Protein AF-A0A0G2A8Q2-F1 (afdb_monomer_lite)

Radius of gyration: 14.11 Å; chains: 1; bounding box: 33×20×41 Å

Structure (mmCIF, N/CA/C/O backbone):
data_AF-A0A0G2A8Q2-F1
#
_entry.id   AF-A0A0G2A8Q2-F1
#
loop_
_atom_site.group_PDB
_atom_site.id
_atom_site.type_symbol
_atom_site.label_atom_id
_atom_site.label_alt_id
_atom_site.label_comp_id
_atom_site.label_asym_id
_atom_site.label_entity_id
_atom_site.label_seq_id
_atom_site.pdbx_PDB_ins_code
_atom_site.Cartn_x
_atom_site.Cartn_y
_atom_site.Cartn_z
_atom_site.occupancy
_atom_site.B_iso_or_equiv
_atom_site.auth_seq_id
_atom_site.auth_comp_id
_atom_site.auth_asym_id
_atom_site.auth_atom_id
_atom_site.pdbx_PDB_model_num
ATOM 1 N N . MET A 1 1 ? 9.636 -14.691 5.296 1.00 52.25 1 MET A N 1
ATOM 2 C CA . MET A 1 1 ? 9.051 -13.329 5.294 1.00 52.25 1 MET A CA 1
ATOM 3 C C . MET A 1 1 ? 8.599 -13.032 6.716 1.00 52.25 1 MET A C 1
ATOM 5 O O . MET A 1 1 ? 7.650 -13.666 7.167 1.00 52.25 1 MET A O 1
ATOM 9 N N . LYS A 1 2 ? 9.324 -12.182 7.454 1.00 43.84 2 LYS A N 1
ATOM 10 C CA . LYS A 1 2 ? 9.001 -11.867 8.855 1.00 43.84 2 LYS A CA 1
ATOM 11 C C . LYS A 1 2 ? 7.629 -11.180 8.878 1.00 43.84 2 LYS A C 1
ATOM 13 O O . LYS A 1 2 ? 7.393 -10.278 8.075 1.00 43.84 2 LYS A O 1
ATOM 18 N N . LYS A 1 3 ? 6.681 -11.676 9.681 1.00 57.06 3 LYS A N 1
ATOM 19 C CA . LYS A 1 3 ? 5.390 -10.995 9.861 1.00 57.06 3 LYS A CA 1
ATOM 20 C C . LYS A 1 3 ? 5.706 -9.629 10.467 1.00 57.06 3 LYS A C 1
ATOM 22 O O . LYS A 1 3 ? 6.372 -9.567 11.491 1.00 57.06 3 LYS A O 1
ATOM 27 N N . LEU A 1 4 ? 5.285 -8.557 9.803 1.00 65.19 4 LEU A N 1
ATOM 28 C CA . LEU A 1 4 ? 5.242 -7.255 10.449 1.00 65.19 4 LEU A CA 1
ATOM 29 C C . LEU A 1 4 ? 4.147 -7.353 11.516 1.00 65.19 4 LEU A C 1
ATOM 31 O O . LEU A 1 4 ? 3.011 -7.705 11.181 1.00 65.19 4 LEU A O 1
ATOM 35 N N . ASP A 1 5 ? 4.491 -7.117 12.777 1.00 65.38 5 ASP A N 1
ATOM 36 C CA . ASP A 1 5 ? 3.542 -7.176 13.889 1.00 65.38 5 ASP A CA 1
ATOM 37 C C . ASP A 1 5 ? 2.641 -5.933 13.869 1.00 65.38 5 ASP A C 1
ATOM 39 O O . ASP A 1 5 ? 2.795 -4.985 14.630 1.00 65.38 5 ASP A O 1
ATOM 43 N N . LEU A 1 6 ? 1.655 -5.953 12.967 1.00 68.12 6 LEU A N 1
ATOM 44 C CA . LEU A 1 6 ? 0.661 -4.889 12.767 1.00 68.12 6 LEU A CA 1
ATOM 45 C C . LEU A 1 6 ? -0.333 -4.753 13.935 1.00 68.12 6 LEU A C 1
ATOM 47 O O . LEU A 1 6 ? -1.241 -3.925 13.903 1.00 68.12 6 LEU A O 1
ATOM 51 N N . THR A 1 7 ? -0.205 -5.586 14.966 1.00 67.38 7 THR A N 1
ATOM 52 C CA . THR A 1 7 ? -1.080 -5.589 16.141 1.00 67.38 7 THR A CA 1
ATOM 53 C C . THR A 1 7 ? -0.790 -4.432 17.090 1.00 67.38 7 THR A C 1
ATOM 55 O O . THR A 1 7 ? -1.736 -3.937 17.699 1.00 67.38 7 THR A O 1
ATOM 58 N N . LYS A 1 8 ? 0.473 -3.987 17.175 1.00 69.88 8 LYS A N 1
ATOM 59 C CA . LYS A 1 8 ? 0.941 -2.944 18.107 1.00 69.88 8 LYS A CA 1
ATOM 60 C C . LYS A 1 8 ? 0.902 -1.524 17.537 1.00 69.88 8 LYS A C 1
ATOM 62 O O . LYS A 1 8 ? 1.027 -0.572 18.297 1.00 69.88 8 LYS A O 1
ATOM 67 N N . HIS A 1 9 ? 0.747 -1.377 16.224 1.00 72.00 9 HIS A N 1
ATOM 68 C CA . HIS A 1 9 ? 0.735 -0.067 15.576 1.00 72.00 9 HIS A CA 1
ATOM 69 C C . HIS A 1 9 ? -0.581 0.675 15.819 1.00 72.00 9 HIS A C 1
ATOM 71 O O . HIS A 1 9 ? -1.665 0.082 15.751 1.00 72.00 9 HIS A O 1
ATOM 77 N N . THR A 1 10 ? -0.479 1.981 16.073 1.00 81.31 10 THR A N 1
ATOM 78 C CA . THR A 1 10 ? -1.642 2.872 16.119 1.00 81.31 10 THR A CA 1
ATOM 79 C C . THR A 1 10 ? -2.245 3.038 14.719 1.00 81.31 10 THR A C 1
ATOM 81 O O . THR A 1 10 ? -1.636 2.675 13.708 1.00 81.31 10 THR A O 1
ATOM 84 N N . GLN A 1 11 ? -3.464 3.577 14.627 1.00 82.62 11 GLN A N 1
ATOM 85 C CA . GLN A 1 11 ? -4.086 3.849 13.324 1.00 82.62 11 GLN A CA 1
ATOM 86 C C . GLN A 1 11 ? -3.246 4.830 12.487 1.00 82.62 11 GLN A C 1
ATOM 88 O O . GLN A 1 11 ? -3.103 4.638 11.280 1.00 82.62 11 GLN A O 1
ATOM 93 N N . GLU A 1 12 ? -2.635 5.831 13.124 1.00 86.25 12 GLU A N 1
ATOM 94 C CA . GLU A 1 12 ? -1.743 6.784 12.459 1.00 86.25 12 GLU A CA 1
ATOM 95 C C . GLU A 1 12 ? -0.486 6.113 11.906 1.00 86.25 12 GLU A C 1
ATOM 97 O O . GLU A 1 12 ? -0.108 6.360 10.760 1.00 86.25 12 GLU A O 1
ATOM 102 N N . ASP A 1 13 ? 0.131 5.219 12.680 1.00 85.88 13 ASP A N 1
ATOM 103 C CA . ASP A 1 13 ? 1.318 4.481 12.240 1.00 85.88 13 ASP A CA 1
ATOM 104 C C . ASP A 1 13 ? 1.007 3.580 11.045 1.00 85.88 13 ASP A C 1
ATOM 106 O O . ASP A 1 13 ? 1.787 3.505 10.096 1.00 85.88 13 ASP A O 1
ATOM 110 N N . LEU A 1 14 ? -0.160 2.927 11.051 1.00 86.19 14 LEU A N 1
ATOM 111 C CA . LEU A 1 14 ? -0.618 2.114 9.925 1.00 86.19 14 LEU A CA 1
ATOM 112 C C . LEU A 1 14 ? -0.841 2.965 8.668 1.00 86.19 14 LEU A C 1
ATOM 114 O O . LEU A 1 14 ? -0.461 2.542 7.576 1.00 86.19 14 LEU A O 1
ATOM 118 N N . ASN A 1 15 ? -1.396 4.171 8.808 1.00 88.69 15 ASN A N 1
ATOM 119 C CA . ASN A 1 15 ? -1.571 5.100 7.690 1.00 88.69 15 ASN A CA 1
ATOM 120 C C . ASN A 1 15 ? -0.223 5.586 7.133 1.00 88.69 15 ASN A C 1
ATOM 122 O O . ASN A 1 15 ? -0.023 5.566 5.915 1.00 88.69 15 ASN A O 1
ATOM 126 N N . LYS A 1 16 ? 0.728 5.946 8.006 1.00 90.69 16 LYS A N 1
ATOM 127 C CA . LYS A 1 16 ? 2.100 6.318 7.613 1.00 90.69 16 LYS A CA 1
ATOM 128 C C . LYS A 1 16 ? 2.796 5.171 6.883 1.00 90.69 16 LYS A C 1
ATOM 130 O O . LYS A 1 16 ? 3.385 5.381 5.823 1.00 90.69 16 LYS A O 1
ATOM 135 N N . LEU A 1 17 ? 2.659 3.948 7.392 1.00 89.00 17 LEU A N 1
ATOM 136 C CA . LEU A 1 17 ? 3.239 2.755 6.784 1.00 89.00 17 LEU A CA 1
ATOM 137 C C . LEU A 1 17 ? 2.649 2.472 5.396 1.00 89.00 17 LEU A C 1
ATOM 139 O O . LEU A 1 17 ? 3.385 2.164 4.460 1.00 89.00 17 LEU A O 1
ATOM 143 N N . VAL A 1 18 ? 1.331 2.619 5.227 1.00 91.38 18 VAL A N 1
ATOM 144 C CA . VAL A 1 18 ? 0.681 2.488 3.913 1.00 91.38 18 VAL A CA 1
ATOM 145 C C . VAL A 1 18 ? 1.196 3.545 2.935 1.00 91.38 18 VAL A C 1
ATOM 147 O O . VAL A 1 18 ? 1.478 3.205 1.784 1.00 91.38 18 VAL A O 1
ATOM 150 N N . ALA A 1 19 ? 1.338 4.800 3.368 1.00 93.56 19 ALA A N 1
ATOM 151 C CA . ALA A 1 19 ? 1.839 5.882 2.523 1.00 93.56 19 ALA A CA 1
ATOM 152 C C . ALA A 1 19 ? 3.276 5.613 2.047 1.00 93.56 19 ALA A C 1
ATOM 154 O O . ALA A 1 19 ? 3.535 5.626 0.844 1.00 93.56 19 ALA A O 1
ATOM 155 N N . GLN A 1 20 ? 4.175 5.258 2.968 1.00 92.75 20 GLN A N 1
ATOM 156 C CA . GLN A 1 20 ? 5.564 4.909 2.652 1.00 92.75 20 GLN A CA 1
ATOM 157 C C . GLN A 1 20 ? 5.646 3.739 1.666 1.00 92.75 20 GLN A C 1
ATOM 159 O O . GLN A 1 20 ? 6.321 3.822 0.643 1.00 92.75 20 GLN A O 1
ATOM 164 N N . LYS A 1 21 ? 4.889 2.663 1.913 1.00 91.50 21 LYS A N 1
ATOM 165 C CA . LYS A 1 21 ? 4.896 1.467 1.058 1.00 91.50 21 LYS A CA 1
ATOM 166 C C . LYS A 1 21 ? 4.318 1.717 -0.334 1.00 91.50 21 LYS A C 1
ATOM 168 O O . LYS A 1 21 ? 4.750 1.092 -1.305 1.00 91.50 21 LYS A O 1
ATOM 173 N N . ARG A 1 22 ? 3.340 2.620 -0.457 1.00 93.94 22 ARG A N 1
ATOM 174 C CA . ARG A 1 22 ? 2.813 3.066 -1.757 1.00 93.94 22 ARG A CA 1
ATOM 175 C C . ARG A 1 22 ? 3.856 3.855 -2.538 1.00 93.94 22 ARG A C 1
ATOM 177 O O . ARG A 1 22 ? 3.974 3.628 -3.741 1.00 93.94 22 ARG A O 1
ATOM 184 N N . GLU A 1 23 ? 4.623 4.708 -1.867 1.00 94.00 23 GLU A N 1
ATOM 185 C CA . GLU A 1 23 ? 5.698 5.465 -2.506 1.00 94.00 23 GLU A CA 1
ATOM 186 C C . GLU A 1 23 ? 6.859 4.553 -2.925 1.00 94.00 23 GLU A C 1
ATOM 188 O O . GLU A 1 23 ? 7.309 4.625 -4.065 1.00 94.00 23 GLU A O 1
ATOM 193 N N . GLU A 1 24 ? 7.248 3.583 -2.087 1.00 91.25 24 GLU A N 1
ATOM 194 C CA . GLU A 1 24 ? 8.200 2.523 -2.464 1.00 91.25 24 GLU A CA 1
ATOM 195 C C . GLU A 1 24 ? 7.730 1.767 -3.718 1.00 91.25 24 GLU A C 1
ATOM 197 O O . GLU A 1 24 ? 8.509 1.516 -4.641 1.00 91.25 24 GLU A O 1
ATOM 202 N N . LEU A 1 25 ? 6.437 1.426 -3.792 1.00 91.00 25 LEU A N 1
ATOM 203 C CA . LEU A 1 25 ? 5.864 0.758 -4.959 1.00 91.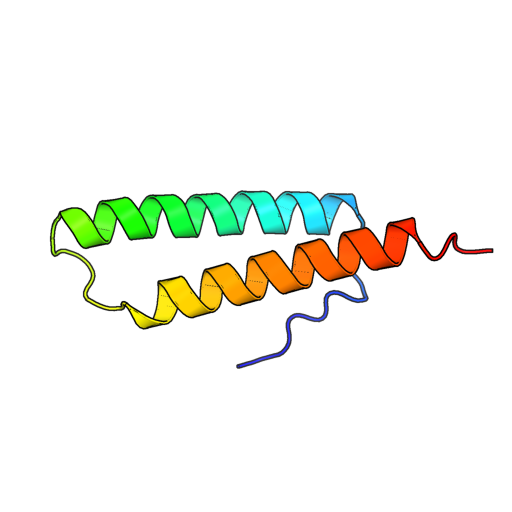00 25 LEU A CA 1
ATOM 204 C C . LEU A 1 25 ? 5.870 1.668 -6.196 1.00 91.00 25 LEU A C 1
ATOM 206 O O . LEU A 1 25 ? 6.111 1.180 -7.301 1.00 91.00 25 LEU A O 1
ATOM 210 N N . ARG A 1 26 ? 5.610 2.970 -6.036 1.00 91.00 26 ARG A N 1
ATOM 211 C CA . ARG A 1 26 ? 5.679 3.965 -7.115 1.00 91.00 26 ARG A CA 1
ATOM 212 C C . ARG A 1 26 ? 7.105 4.082 -7.645 1.00 91.00 26 ARG A C 1
ATOM 214 O O . ARG A 1 26 ? 7.311 3.887 -8.842 1.00 91.00 26 ARG A O 1
ATOM 221 N N . ALA A 1 27 ? 8.076 4.318 -6.767 1.00 89.69 27 ALA A N 1
ATOM 222 C CA . ALA A 1 27 ? 9.491 4.390 -7.112 1.00 89.69 27 ALA A CA 1
ATOM 223 C C . ALA A 1 27 ? 9.960 3.112 -7.819 1.00 89.69 27 ALA A C 1
ATOM 225 O O . ALA A 1 27 ? 10.643 3.182 -8.839 1.00 89.69 27 ALA A O 1
ATOM 226 N N . LEU A 1 28 ? 9.516 1.939 -7.352 1.00 87.31 28 LEU A N 1
ATOM 227 C CA . LEU A 1 28 ? 9.829 0.665 -7.994 1.00 87.31 28 LEU A CA 1
ATOM 228 C C . LEU A 1 28 ? 9.225 0.552 -9.401 1.00 87.31 28 LEU A C 1
ATOM 230 O O . LEU A 1 28 ? 9.897 0.054 -10.299 1.00 87.31 28 LEU A O 1
ATOM 234 N N . ARG A 1 29 ? 7.997 1.037 -9.634 1.00 86.62 29 ARG A N 1
ATOM 235 C CA . ARG A 1 29 ? 7.389 1.054 -10.981 1.00 86.62 29 ARG A CA 1
ATOM 236 C C . ARG A 1 29 ? 8.199 1.914 -11.953 1.00 86.62 29 ARG A C 1
ATOM 238 O O . ARG A 1 29 ? 8.442 1.470 -13.072 1.00 86.62 29 ARG A O 1
ATOM 245 N N . PHE A 1 30 ? 8.665 3.085 -11.517 1.00 86.50 30 PHE A N 1
ATOM 246 C CA . PHE A 1 30 ? 9.534 3.941 -12.333 1.00 86.50 30 PHE A CA 1
ATOM 247 C C . PHE A 1 30 ? 10.930 3.334 -12.537 1.00 86.50 30 PHE A C 1
ATOM 249 O O . PHE A 1 30 ? 11.454 3.352 -13.647 1.00 86.50 30 PHE A O 1
ATOM 256 N N . ALA A 1 31 ? 11.513 2.716 -11.506 1.00 85.12 31 ALA A N 1
ATOM 257 C CA . ALA A 1 31 ? 12.821 2.068 -11.601 1.00 85.12 31 ALA A CA 1
ATOM 258 C C . ALA A 1 31 ? 12.826 0.835 -12.527 1.00 85.12 31 ALA A C 1
ATOM 260 O O . ALA A 1 31 ? 13.841 0.551 -13.166 1.00 85.12 31 ALA A O 1
ATOM 261 N N . VAL A 1 32 ? 11.706 0.105 -12.611 1.00 81.12 32 VAL A N 1
ATOM 262 C CA . VAL A 1 32 ? 11.531 -1.021 -13.547 1.00 81.12 32 VAL A CA 1
ATOM 263 C C . VAL A 1 32 ? 11.424 -0.529 -14.992 1.00 81.12 32 VAL A C 1
ATOM 265 O O . VAL A 1 32 ? 12.021 -1.142 -15.872 1.00 81.12 32 VAL A O 1
A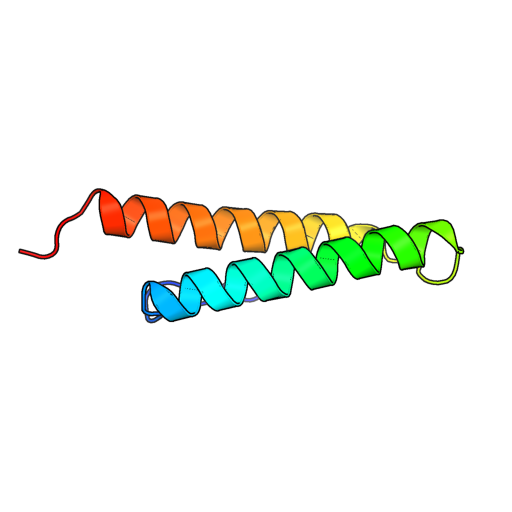TOM 268 N N . ALA A 1 33 ? 10.727 0.587 -15.242 1.00 75.94 33 ALA A N 1
ATOM 269 C CA . ALA A 1 33 ? 10.589 1.154 -16.587 1.00 75.94 33 ALA A CA 1
ATOM 270 C C . ALA A 1 33 ? 11.945 1.539 -17.212 1.00 75.94 33 ALA A C 1
ATOM 272 O O . ALA A 1 33 ? 12.133 1.383 -18.412 1.00 75.94 33 ALA A O 1
ATOM 273 N N . GLY A 1 34 ? 12.913 1.967 -16.393 1.00 76.75 34 GLY A N 1
ATOM 274 C CA . GLY A 1 34 ? 14.281 2.272 -16.829 1.00 76.75 34 GLY A CA 1
ATOM 275 C C . GLY A 1 34 ? 15.244 1.078 -16.859 1.00 76.75 34 GLY A C 1
ATOM 276 O O . GLY A 1 34 ? 16.451 1.294 -16.877 1.00 76.75 34 GLY A O 1
ATOM 277 N N . SER A 1 35 ? 14.762 -0.172 -16.768 1.00 68.62 35 SER A N 1
ATOM 278 C CA . SER A 1 35 ? 15.582 -1.403 -16.715 1.00 68.62 35 SER A CA 1
ATOM 279 C C . SER A 1 35 ? 16.621 -1.461 -15.572 1.00 68.62 35 SER A C 1
ATOM 281 O O . SER A 1 35 ? 17.459 -2.365 -15.531 1.00 68.62 35 SER A O 1
ATOM 283 N N . LYS A 1 36 ? 16.567 -0.538 -14.603 1.00 68.38 36 LYS A N 1
ATOM 284 C CA . LYS A 1 36 ? 17.570 -0.418 -13.533 1.00 68.38 36 LYS A CA 1
ATOM 285 C C . LYS A 1 36 ? 17.388 -1.464 -12.434 1.00 68.38 36 LYS A C 1
ATOM 287 O O . LYS A 1 36 ? 18.349 -1.828 -11.766 1.00 68.38 36 LYS A O 1
ATOM 292 N N . ASN A 1 37 ? 16.163 -1.952 -12.226 1.00 65.50 37 ASN A N 1
ATOM 293 C CA . ASN A 1 37 ? 15.858 -2.893 -11.152 1.00 65.50 37 ASN A CA 1
ATOM 294 C C . ASN A 1 37 ? 15.095 -4.121 -11.675 1.00 65.50 37 ASN A C 1
ATOM 296 O O . ASN A 1 37 ? 13.925 -4.033 -12.039 1.00 65.50 37 ASN A O 1
ATOM 300 N N . ARG A 1 38 ? 15.754 -5.288 -11.683 1.00 68.69 38 ARG A N 1
ATOM 301 C CA . ARG A 1 38 ? 15.187 -6.576 -12.136 1.00 68.69 38 ARG A CA 1
ATOM 302 C C . ARG A 1 38 ? 14.396 -7.317 -11.053 1.00 68.69 38 ARG A C 1
ATOM 304 O O . ARG A 1 38 ? 13.894 -8.415 -11.295 1.00 68.69 38 ARG A O 1
ATOM 311 N N . ASN A 1 39 ? 14.280 -6.759 -9.847 1.00 79.31 39 ASN A N 1
ATOM 312 C CA . ASN A 1 39 ? 13.643 -7.448 -8.729 1.00 79.31 39 ASN A CA 1
ATOM 313 C C . ASN A 1 39 ? 12.108 -7.324 -8.752 1.00 79.31 39 ASN A C 1
ATOM 315 O O . ASN A 1 39 ? 11.487 -6.632 -7.945 1.00 79.31 39 ASN A O 1
ATOM 319 N N . VAL A 1 40 ? 11.481 -8.061 -9.672 1.00 78.62 40 VAL A N 1
ATOM 320 C CA . VAL A 1 40 ? 10.020 -8.088 -9.873 1.00 78.62 40 VAL A CA 1
ATOM 321 C C . VAL A 1 40 ? 9.268 -8.628 -8.644 1.00 78.62 40 VAL A C 1
ATOM 323 O O . VAL A 1 40 ? 8.109 -8.283 -8.402 1.00 78.62 40 VAL A O 1
ATOM 326 N N . LYS A 1 41 ? 9.932 -9.455 -7.820 1.00 85.06 41 LYS A N 1
ATOM 327 C CA . LYS A 1 41 ? 9.343 -10.056 -6.611 1.00 85.06 41 LYS A CA 1
ATOM 328 C C . LYS A 1 41 ? 9.016 -9.004 -5.547 1.00 85.06 41 LYS A C 1
ATOM 330 O O . LYS A 1 41 ? 8.010 -9.154 -4.850 1.00 85.06 41 LYS A O 1
ATOM 335 N N . LEU A 1 42 ? 9.798 -7.925 -5.458 1.00 86.25 42 LEU A N 1
ATOM 336 C CA . LEU A 1 42 ? 9.563 -6.841 -4.497 1.00 86.25 42 LEU A CA 1
ATOM 337 C C . LEU A 1 42 ? 8.208 -6.157 -4.707 1.00 86.25 42 LEU A C 1
ATOM 339 O O . LEU A 1 42 ? 7.517 -5.876 -3.733 1.00 86.25 42 LEU A O 1
ATOM 343 N N . ALA A 1 43 ? 7.758 -5.982 -5.953 1.00 87.12 43 ALA A N 1
ATOM 344 C CA . ALA A 1 43 ? 6.447 -5.389 -6.227 1.00 87.12 43 ALA A CA 1
ATOM 345 C C . ALA A 1 43 ? 5.303 -6.204 -5.596 1.00 87.12 43 ALA A C 1
ATOM 347 O O . ALA A 1 43 ? 4.367 -5.649 -5.019 1.00 87.12 43 ALA A O 1
ATOM 348 N N . ARG A 1 44 ? 5.387 -7.540 -5.674 1.00 89.75 44 ARG A N 1
ATOM 349 C CA . ARG A 1 44 ? 4.404 -8.446 -5.059 1.00 89.75 44 ARG A CA 1
ATOM 350 C C . ARG A 1 44 ? 4.451 -8.375 -3.533 1.00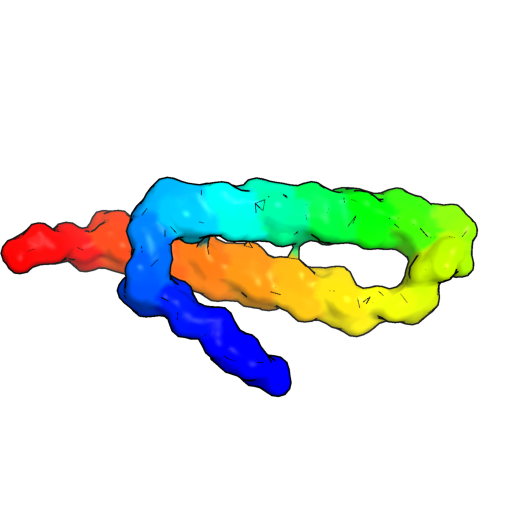 89.75 44 ARG A C 1
ATOM 352 O O . ARG A 1 44 ? 3.402 -8.418 -2.893 1.00 89.75 44 ARG A O 1
ATOM 359 N N . VAL A 1 45 ? 5.649 -8.265 -2.963 1.00 90.12 45 VAL A N 1
ATOM 360 C CA . VAL A 1 45 ? 5.863 -8.110 -1.518 1.00 90.12 45 VAL A CA 1
ATOM 361 C C . VAL A 1 45 ? 5.225 -6.818 -1.007 1.00 90.12 45 VAL A C 1
ATOM 363 O O . VAL A 1 45 ? 4.384 -6.885 -0.113 1.00 90.12 45 VAL A O 1
ATOM 366 N N . LEU A 1 46 ? 5.526 -5.682 -1.638 1.00 90.19 46 LEU A N 1
ATOM 367 C CA . LEU A 1 46 ? 4.993 -4.372 -1.254 1.00 90.19 46 LEU A CA 1
ATOM 368 C C . LEU A 1 46 ? 3.464 -4.334 -1.316 1.00 90.19 46 LEU A C 1
ATOM 370 O O . LEU A 1 46 ? 2.814 -3.904 -0.366 1.00 90.19 46 LEU A O 1
ATOM 374 N N . ARG A 1 47 ? 2.858 -4.874 -2.384 1.00 91.25 47 ARG A N 1
ATOM 375 C CA . ARG A 1 47 ? 1.390 -4.985 -2.484 1.00 91.25 47 ARG A CA 1
ATOM 376 C C . ARG A 1 47 ? 0.791 -5.804 -1.340 1.00 91.25 47 ARG A C 1
ATOM 378 O O . ARG A 1 47 ? -0.248 -5.432 -0.802 1.00 91.25 47 ARG A O 1
ATOM 385 N N . LYS A 1 48 ? 1.444 -6.905 -0.953 1.00 91.56 48 LYS A N 1
ATOM 386 C CA . LYS A 1 48 ? 0.993 -7.762 0.152 1.00 91.56 48 LYS A CA 1
ATOM 387 C C . LYS A 1 48 ? 1.097 -7.050 1.503 1.00 91.56 48 LYS A C 1
ATOM 389 O O . LYS A 1 48 ? 0.221 -7.229 2.344 1.00 91.56 48 LYS A O 1
ATOM 394 N N . GLU A 1 49 ? 2.145 -6.262 1.715 1.00 89.31 49 GLU A N 1
ATOM 395 C CA . GLU A 1 49 ? 2.327 -5.457 2.929 1.00 89.31 49 GLU A CA 1
ATOM 396 C C . GLU A 1 49 ? 1.268 -4.354 3.035 1.00 89.31 49 GLU A C 1
ATOM 398 O O . GLU A 1 49 ? 0.610 -4.254 4.070 1.00 89.31 49 GLU A O 1
ATOM 403 N N . ILE A 1 50 ? 1.017 -3.622 1.943 1.00 91.25 50 ILE A N 1
ATOM 404 C CA . ILE A 1 50 ? -0.049 -2.610 1.865 1.00 91.25 50 ILE A CA 1
ATOM 405 C C . ILE A 1 50 ? -1.410 -3.237 2.184 1.00 91.25 50 ILE A C 1
ATOM 407 O O . ILE A 1 50 ? -2.147 -2.716 3.018 1.00 91.25 50 ILE A O 1
ATOM 411 N N . ALA A 1 51 ? -1.733 -4.374 1.557 1.00 92.12 51 ALA A N 1
ATOM 412 C CA . ALA A 1 51 ? -3.002 -5.060 1.781 1.00 92.12 51 ALA A CA 1
ATOM 413 C C . ALA A 1 51 ? -3.186 -5.443 3.256 1.00 92.12 51 ALA A C 1
ATOM 415 O O . ALA A 1 51 ? -4.228 -5.160 3.835 1.00 92.12 51 ALA A O 1
ATOM 416 N N . ARG A 1 52 ? -2.155 -6.013 3.895 1.00 90.56 52 ARG A N 1
ATOM 417 C CA . ARG A 1 52 ? -2.201 -6.387 5.319 1.00 90.56 52 ARG A CA 1
ATOM 418 C C . ARG A 1 52 ? -2.417 -5.184 6.238 1.00 90.56 52 ARG A C 1
ATOM 420 O O . ARG A 1 52 ? -3.208 -5.286 7.174 1.00 90.56 52 ARG A O 1
ATOM 427 N N . ALA A 1 53 ? -1.745 -4.063 5.975 1.00 88.31 53 ALA A N 1
ATOM 428 C CA . ALA A 1 53 ? -1.911 -2.839 6.756 1.00 88.31 53 ALA A CA 1
ATOM 429 C C . ALA A 1 53 ? -3.333 -2.263 6.621 1.00 88.31 53 ALA A C 1
ATOM 431 O O . ALA A 1 53 ? -3.962 -1.938 7.626 1.00 88.31 53 ALA A O 1
ATOM 432 N N . LEU A 1 54 ? -3.888 -2.240 5.402 1.00 89.81 54 LEU A N 1
ATOM 433 C CA . LEU A 1 54 ? -5.273 -1.820 5.153 1.00 89.81 54 LEU A CA 1
ATOM 434 C C . LEU A 1 54 ? -6.297 -2.759 5.804 1.00 89.81 54 LEU A C 1
ATOM 436 O O . LEU A 1 54 ? -7.271 -2.293 6.391 1.00 89.81 54 LEU A O 1
ATOM 440 N N . THR A 1 55 ? -6.0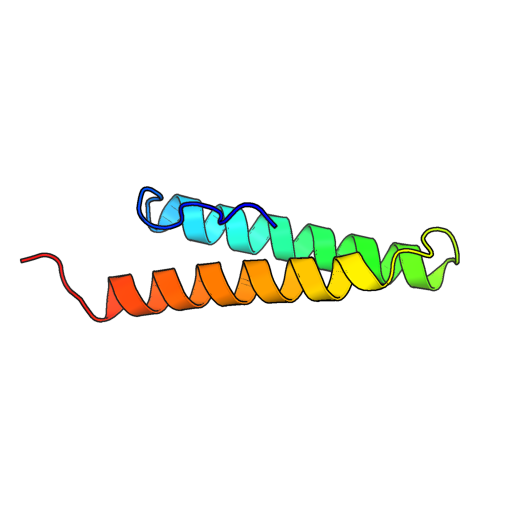74 -4.076 5.760 1.00 91.38 55 THR A N 1
ATOM 441 C CA . THR A 1 55 ? -6.933 -5.037 6.468 1.00 91.38 55 THR A CA 1
ATOM 442 C C . THR A 1 55 ? -6.922 -4.767 7.967 1.00 91.38 55 THR A C 1
ATOM 444 O O . THR A 1 55 ? -7.979 -4.775 8.591 1.00 91.38 55 THR A O 1
ATOM 447 N N . ARG A 1 56 ? -5.756 -4.471 8.555 1.00 88.44 56 ARG A N 1
ATOM 448 C CA . ARG A 1 56 ? -5.664 -4.136 9.980 1.00 88.44 56 ARG A CA 1
ATOM 449 C C . ARG A 1 56 ? -6.416 -2.849 10.321 1.00 88.44 56 ARG A C 1
ATOM 451 O O . ARG A 1 56 ? -7.132 -2.840 11.317 1.00 88.44 56 ARG A O 1
ATOM 458 N N . LEU A 1 57 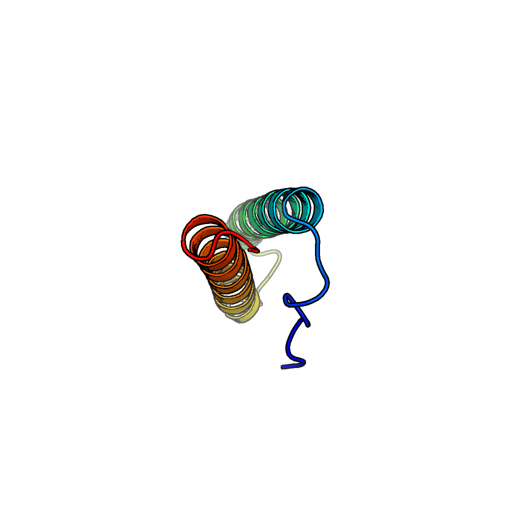? -6.300 -1.810 9.492 1.00 87.44 57 LEU A N 1
ATOM 459 C CA . LEU A 1 57 ? -7.081 -0.576 9.635 1.00 87.44 57 LEU A CA 1
ATOM 460 C C . LEU A 1 57 ? -8.588 -0.857 9.587 1.00 87.44 57 LEU A C 1
ATOM 462 O O . LEU A 1 57 ? -9.319 -0.417 10.469 1.00 87.44 57 LEU A O 1
ATOM 466 N N . SER A 1 58 ? -9.044 -1.659 8.620 1.00 88.69 58 SER A N 1
ATOM 467 C CA . SER A 1 58 ? -10.455 -2.046 8.531 1.00 88.69 58 SER A CA 1
ATOM 468 C C . SER A 1 58 ? -10.917 -2.876 9.730 1.00 88.69 58 SER A C 1
ATOM 470 O O . SER A 1 58 ? -12.069 -2.737 1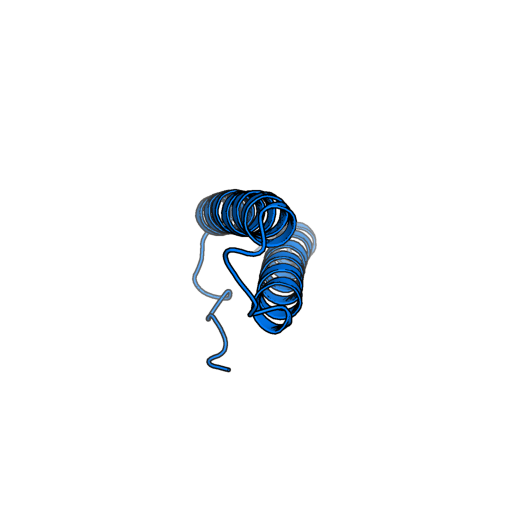0.129 1.00 88.69 58 SER A O 1
ATOM 472 N N . LEU A 1 59 ? -10.067 -3.747 10.283 1.00 86.56 59 LEU A N 1
ATOM 473 C CA . LEU A 1 59 ? -10.392 -4.517 11.485 1.00 86.56 59 LEU A CA 1
ATOM 474 C C . LEU A 1 59 ? -10.535 -3.594 12.697 1.00 86.56 59 LEU A C 1
ATOM 476 O O . LEU A 1 59 ? -11.536 -3.685 13.394 1.00 86.56 59 LEU A O 1
ATOM 480 N N . ASN A 1 60 ? -9.597 -2.662 12.890 1.00 82.00 60 ASN A N 1
ATOM 481 C CA . ASN A 1 60 ? -9.664 -1.667 13.964 1.00 82.00 60 ASN A CA 1
ATOM 482 C C . ASN A 1 60 ? -10.925 -0.795 13.880 1.00 82.00 60 ASN A C 1
ATOM 484 O O . ASN A 1 60 ? -11.472 -0.435 14.912 1.00 82.00 60 ASN A O 1
ATOM 488 N N . ALA A 1 61 ? -11.376 -0.454 12.671 1.00 82.00 61 ALA A N 1
ATOM 489 C CA . ALA A 1 61 ? -12.601 0.319 12.474 1.00 82.00 61 ALA A CA 1
ATOM 490 C C . ALA A 1 61 ? -13.875 -0.490 12.786 1.00 82.00 61 ALA A C 1
ATOM 492 O O . ALA A 1 61 ? -14.862 0.079 13.237 1.00 82.00 61 ALA A O 1
ATOM 493 N N . ARG A 1 62 ? -13.868 -1.810 12.545 1.00 80.00 62 ARG A N 1
ATOM 494 C CA . ARG A 1 62 ? -15.025 -2.689 12.803 1.00 80.00 62 ARG A CA 1
ATOM 495 C C . ARG A 1 62 ? -15.127 -3.166 14.244 1.00 80.00 62 ARG A C 1
ATOM 497 O O . ARG A 1 62 ? -16.229 -3.452 14.691 1.00 80.00 62 ARG A O 1
ATOM 504 N N . THR A 1 63 ? -14.006 -3.300 14.946 1.00 73.31 63 THR A N 1
ATOM 505 C CA . THR A 1 63 ? -13.986 -3.639 16.371 1.00 73.31 63 THR A CA 1
ATOM 506 C C . THR A 1 63 ? -13.746 -2.359 17.169 1.00 73.31 63 THR A C 1
ATOM 508 O O . THR A 1 63 ? -12.579 -2.036 17.426 1.00 73.31 63 THR A O 1
ATOM 511 N N . PRO A 1 64 ? -14.794 -1.602 17.548 1.00 61.00 64 PRO A N 1
ATOM 512 C CA . PRO A 1 64 ? -14.617 -0.563 18.547 1.00 61.00 64 PRO A CA 1
ATOM 513 C C . PRO A 1 64 ? -14.065 -1.243 19.803 1.00 61.00 64 PRO A C 1
ATOM 515 O O . PRO A 1 64 ? -14.622 -2.235 20.274 1.00 61.00 64 PRO A O 1
ATOM 518 N N . LYS A 1 65 ? -12.912 -0.778 20.291 1.00 61.09 65 LYS A N 1
ATOM 519 C CA . LYS A 1 65 ? -12.442 -1.172 21.620 1.00 61.09 65 LYS A CA 1
ATOM 520 C C . LYS A 1 65 ? -13.494 -0.671 22.612 1.00 61.09 65 LYS A C 1
ATOM 522 O O . LYS A 1 65 ? -13.659 0.541 22.722 1.00 61.09 65 LYS A O 1
ATOM 527 N N . VAL A 1 66 ? -14.219 -1.606 23.226 1.00 50.31 66 VAL A N 1
ATOM 528 C CA . VAL A 1 66 ? -15.039 -1.380 24.426 1.00 50.31 66 VAL A CA 1
ATOM 529 C C . VAL A 1 66 ? -14.105 -1.182 25.610 1.00 50.31 66 VAL A C 1
ATOM 531 O O . VAL A 1 66 ? -13.081 -1.909 25.653 1.00 50.31 66 VAL A O 1
#

Organism: NCBI:txid1618607

InterPro domains:
  IPR001854 Large ribosomal subunit protein uL29 [MF_00374] (1-60)
  IPR001854 Large ribosomal subunit protein uL29 [PF00831] (5-57)
  IPR001854 Large ribosomal subunit protein uL29 [TIGR00012] (6-58)
  IPR036049 Large ribosomal subunit protein uL29 superfamily [G3DSA:1.10.287.310] (1-62)
  IPR036049 Large ribosomal subunit protein uL29 superfamily [SSF46561] (1-59)

Secondary structure (DSSP, 8-state):
-PPP-TTS--HHHHHHHHHHHHHHHHHHHHHHHTT----HHHHHHHHHHHHHHHHHHHHHHHS---

pLDDT: mean 81.29, std 11.93, range [43.84, 94.0]

Foldseek 3Di:
DDDDPLVPDDLVRLVVLLVVLVVVLVVVVVCVVVVNDPPPVVNVVSVVSNVVSVVSNVVCVVDPDD

Sequence (66 aa):
MKKLDLTKHTQEDLNKLVAQKREELRALRFAVAGSKNRNVKLARVLRKEIARALTRLSLNARTPKV